Protein AF-A0A3D0KXL3-F1 (afdb_monomer_lite)

Foldseek 3Di:
DAAEAEEPCQVPPQPVVCCVVVVDDDDDSVRYHYPYHPVVVLVVCLVVDVVSVVVVVVVVVVDD

Structure (mmCIF, N/CA/C/O backbone):
data_AF-A0A3D0KXL3-F1
#
_entry.id   AF-A0A3D0KXL3-F1
#
loop_
_atom_site.group_PDB
_atom_site.id
_atom_site.type_symbol
_atom_site.label_atom_id
_atom_site.label_alt_id
_atom_site.label_comp_id
_atom_site.label_asym_id
_atom_site.label_entity_id
_atom_site.label_seq_id
_atom_site.pdbx_PDB_ins_code
_atom_site.Cartn_x
_atom_site.Cartn_y
_atom_site.Cartn_z
_atom_site.occupancy
_atom_site.B_iso_or_equiv
_atom_site.auth_seq_id
_atom_site.auth_comp_id
_atom_site.auth_asym_id
_atom_site.auth_atom_id
_atom_site.pdbx_PDB_model_num
ATOM 1 N N . ASP A 1 1 ? -7.076 4.967 -15.064 1.00 72.12 1 ASP A N 1
ATOM 2 C CA . ASP A 1 1 ? -7.003 4.618 -13.628 1.00 72.12 1 ASP A CA 1
ATOM 3 C C . ASP A 1 1 ? -5.554 4.413 -13.208 1.00 72.12 1 ASP A C 1
ATOM 5 O O . ASP A 1 1 ? -4.716 4.147 -14.054 1.00 72.12 1 ASP A O 1
ATOM 9 N N . ARG A 1 2 ? -5.221 4.656 -11.943 1.00 87.19 2 ARG A N 1
ATOM 10 C CA . ARG A 1 2 ? -3.841 4.798 -11.434 1.00 87.19 2 ARG A CA 1
ATOM 11 C C . ARG A 1 2 ? -3.285 3.479 -10.890 1.00 87.19 2 ARG A C 1
ATOM 13 O O . ARG A 1 2 ? -4.040 2.724 -10.286 1.00 87.19 2 ARG A O 1
ATOM 20 N N . VAL A 1 3 ? -1.978 3.243 -11.023 1.00 91.19 3 VAL A N 1
ATOM 21 C CA . VAL A 1 3 ? -1.290 2.069 -10.451 1.00 91.19 3 VAL A CA 1
ATOM 22 C C . VAL A 1 3 ? -0.550 2.486 -9.185 1.00 91.19 3 VAL A C 1
ATOM 24 O O . VAL A 1 3 ? 0.219 3.448 -9.186 1.00 91.19 3 VAL A O 1
ATOM 27 N N . VAL A 1 4 ? -0.776 1.764 -8.089 1.00 91.19 4 VAL A N 1
ATOM 28 C CA . VAL A 1 4 ? -0.138 2.047 -6.801 1.00 91.19 4 VAL A CA 1
ATOM 29 C C . VAL A 1 4 ? 0.748 0.877 -6.389 1.00 91.19 4 VAL A C 1
ATOM 31 O O . VAL A 1 4 ? 0.262 -0.228 -6.170 1.00 91.19 4 VAL A O 1
ATOM 34 N N . LEU A 1 5 ? 2.049 1.132 -6.251 1.00 90.25 5 LEU A N 1
ATOM 35 C CA . LEU A 1 5 ? 3.038 0.155 -5.803 1.00 90.25 5 LEU A CA 1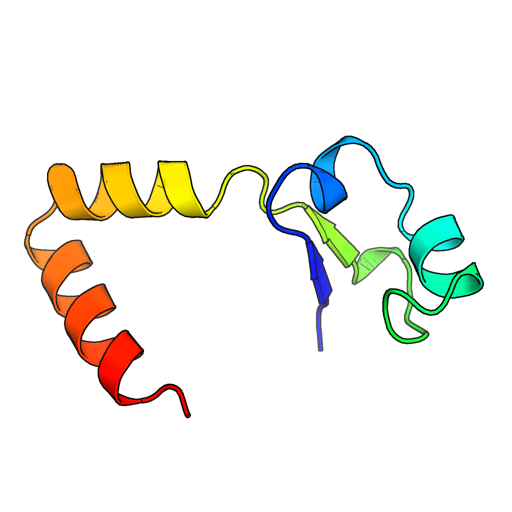
ATOM 36 C C . LEU A 1 5 ? 3.275 0.297 -4.298 1.00 90.25 5 LEU A C 1
ATOM 38 O O . LEU A 1 5 ? 3.851 1.283 -3.829 1.00 90.25 5 LEU A O 1
ATOM 42 N N . ALA A 1 6 ? 2.834 -0.699 -3.535 1.00 90.88 6 ALA A N 1
ATOM 43 C CA . ALA A 1 6 ? 3.097 -0.796 -2.104 1.00 90.88 6 ALA A CA 1
ATOM 44 C C . ALA A 1 6 ? 4.360 -1.628 -1.815 1.00 90.88 6 ALA A C 1
ATOM 46 O O . ALA A 1 6 ? 4.786 -2.474 -2.600 1.00 90.88 6 ALA A O 1
ATOM 47 N N . GLY A 1 7 ? 4.951 -1.407 -0.644 1.00 86.12 7 GLY A N 1
ATOM 48 C CA . GLY A 1 7 ? 6.119 -2.143 -0.168 1.00 86.12 7 GLY A CA 1
ATOM 49 C C . GLY A 1 7 ? 7.407 -1.803 -0.920 1.00 86.12 7 GLY A C 1
ATOM 50 O O . GLY A 1 7 ? 7.540 -0.732 -1.510 1.00 86.12 7 GLY A O 1
ATOM 51 N N . ALA A 1 8 ? 8.371 -2.728 -0.877 1.00 80.56 8 ALA A N 1
ATOM 52 C CA . ALA A 1 8 ? 9.698 -2.553 -1.473 1.00 80.56 8 ALA A CA 1
ATOM 53 C C . ALA A 1 8 ? 9.657 -2.301 -2.992 1.00 80.56 8 ALA A C 1
ATOM 55 O O . ALA A 1 8 ? 10.559 -1.652 -3.522 1.00 80.56 8 ALA A O 1
ATOM 56 N N . PHE A 1 9 ? 8.588 -2.752 -3.659 1.00 79.38 9 PHE A N 1
ATOM 57 C CA . PHE A 1 9 ? 8.346 -2.522 -5.080 1.00 79.38 9 PHE A CA 1
ATOM 58 C C . PHE A 1 9 ? 8.262 -1.027 -5.409 1.00 79.38 9 PHE A C 1
ATOM 60 O O . PHE A 1 9 ? 8.847 -0.589 -6.388 1.00 79.38 9 PHE A O 1
ATOM 67 N N . GLY A 1 10 ? 7.603 -0.220 -4.572 1.00 76.94 10 GLY A N 1
ATOM 68 C CA . GLY A 1 10 ? 7.461 1.216 -4.827 1.00 76.94 10 GLY A CA 1
ATOM 69 C C . GLY A 1 10 ? 8.724 2.040 -4.551 1.00 76.94 10 GLY A C 1
ATOM 70 O O . GLY A 1 10 ? 8.834 3.156 -5.043 1.00 76.94 10 GLY A O 1
ATOM 71 N N . THR A 1 11 ? 9.666 1.530 -3.753 1.00 77.69 11 THR A N 1
ATOM 72 C CA . THR A 1 11 ? 10.875 2.275 -3.350 1.00 77.69 11 THR A CA 1
ATOM 73 C C . THR A 1 11 ? 12.126 1.922 -4.141 1.00 77.69 11 THR A C 1
ATOM 75 O O . THR A 1 11 ? 13.026 2.752 -4.210 1.00 77.69 11 THR A O 1
ATOM 78 N N . HIS A 1 12 ? 12.211 0.717 -4.708 1.00 81.88 12 HIS A N 1
ATOM 79 C CA . HIS A 1 12 ? 13.452 0.221 -5.320 1.00 81.88 12 HIS A CA 1
ATOM 80 C C . HIS A 1 12 ? 13.291 -0.252 -6.765 1.00 81.88 12 HIS A C 1
ATOM 82 O O . HIS A 1 12 ? 14.285 -0.629 -7.383 1.00 81.88 12 HIS A O 1
ATOM 88 N N . ILE A 1 13 ? 12.073 -0.253 -7.310 1.00 84.38 13 ILE A N 1
ATOM 89 C CA . ILE A 1 13 ? 11.818 -0.687 -8.684 1.00 84.38 13 ILE A CA 1
ATOM 90 C C . ILE A 1 13 ? 11.378 0.515 -9.507 1.00 84.38 13 ILE A C 1
ATOM 92 O O . ILE A 1 13 ? 10.432 1.215 -9.150 1.00 84.38 13 ILE A O 1
ATOM 96 N N . ASP A 1 14 ? 12.066 0.735 -10.624 1.00 88.62 14 ASP A N 1
ATOM 97 C CA . ASP A 1 14 ? 11.658 1.727 -11.613 1.00 88.62 14 ASP A CA 1
ATOM 98 C C . ASP A 1 14 ? 10.359 1.258 -12.300 1.00 88.62 14 ASP A C 1
ATOM 100 O O . ASP A 1 14 ? 10.337 0.151 -12.860 1.00 88.62 14 ASP A O 1
ATOM 104 N N . PRO A 1 15 ? 9.287 2.072 -12.301 1.00 89.19 15 PRO A N 1
ATOM 105 C CA . PRO A 1 15 ? 8.032 1.745 -12.972 1.00 89.19 15 PRO A CA 1
ATOM 106 C C . PRO A 1 15 ? 8.199 1.322 -14.436 1.00 89.19 15 PRO A C 1
ATOM 108 O O . PRO A 1 15 ? 7.500 0.421 -14.897 1.00 89.19 15 PRO A O 1
ATOM 111 N N . LYS A 1 16 ? 9.159 1.911 -15.161 1.00 91.00 16 LYS A N 1
ATOM 112 C CA . LYS A 1 16 ? 9.442 1.562 -16.555 1.00 91.00 16 LYS A CA 1
ATOM 113 C C . LYS A 1 16 ? 9.963 0.135 -16.677 1.00 91.00 16 LYS A C 1
ATOM 115 O O . LYS A 1 16 ? 9.520 -0.604 -17.552 1.00 91.00 16 LYS A O 1
ATOM 120 N N . TYR A 1 17 ? 10.887 -0.274 -15.806 1.00 91.69 17 TYR A N 1
ATOM 121 C CA . TYR A 1 17 ? 11.401 -1.646 -15.826 1.00 91.69 17 TYR A CA 1
ATOM 122 C C . TYR A 1 17 ? 10.353 -2.649 -15.344 1.00 91.69 17 TYR A C 1
ATOM 124 O O . TYR A 1 17 ? 10.249 -3.724 -15.926 1.00 91.69 17 TYR A O 1
ATOM 132 N N . ALA A 1 18 ? 9.536 -2.294 -14.347 1.00 91.31 18 ALA A N 1
ATOM 133 C CA . ALA A 1 18 ? 8.421 -3.132 -13.904 1.00 91.31 18 ALA A CA 1
ATOM 134 C C . ALA A 1 18 ? 7.440 -3.432 -15.052 1.00 91.31 18 ALA A C 1
ATOM 136 O O . ALA A 1 18 ? 6.978 -4.561 -15.188 1.00 91.31 18 ALA A O 1
ATOM 137 N N . MET A 1 19 ? 7.167 -2.440 -15.900 1.00 92.00 19 MET A N 1
ATOM 138 C CA . MET A 1 19 ? 6.299 -2.571 -17.071 1.00 92.00 19 MET A CA 1
ATOM 139 C C . MET A 1 19 ? 6.925 -3.451 -18.154 1.00 92.00 19 MET A C 1
ATOM 141 O O . MET A 1 19 ? 6.309 -4.416 -18.591 1.00 92.00 19 MET A O 1
ATOM 145 N N . VAL A 1 20 ? 8.194 -3.208 -18.505 1.00 93.19 20 VAL A N 1
ATOM 146 C CA . VAL A 1 20 ? 8.934 -4.040 -19.475 1.00 93.19 20 VAL A CA 1
ATOM 147 C C . VAL A 1 20 ? 9.016 -5.507 -19.034 1.00 93.19 20 VAL A C 1
ATOM 149 O O . VAL A 1 20 ? 8.962 -6.406 -19.868 1.00 93.19 20 VAL A O 1
ATOM 152 N N . LEU A 1 21 ? 9.132 -5.760 -17.728 1.00 92.56 21 LEU A N 1
ATOM 153 C CA . LEU A 1 21 ? 9.148 -7.107 -17.149 1.00 92.56 21 LEU A CA 1
ATOM 154 C C . LEU A 1 21 ? 7.750 -7.743 -17.023 1.00 92.56 21 LEU A C 1
ATOM 156 O O . LEU A 1 21 ? 7.654 -8.895 -16.606 1.00 92.56 21 LEU A O 1
ATOM 160 N N . GLY A 1 22 ? 6.676 -7.017 -17.349 1.00 91.12 22 GLY A N 1
ATOM 161 C CA . GLY A 1 22 ? 5.296 -7.494 -17.233 1.00 91.12 22 GLY A CA 1
ATOM 162 C C . GLY A 1 22 ? 4.763 -7.561 -15.797 1.00 91.12 22 GLY A C 1
ATOM 163 O O . GLY A 1 22 ? 3.786 -8.258 -15.539 1.00 91.12 22 GLY A O 1
ATOM 164 N N . MET A 1 23 ? 5.392 -6.865 -14.845 1.00 90.56 23 MET A N 1
ATOM 165 C CA . MET A 1 23 ? 4.946 -6.814 -13.445 1.00 90.56 23 MET A CA 1
ATOM 166 C C . MET A 1 23 ? 3.740 -5.888 -13.240 1.00 90.56 23 MET A C 1
ATOM 168 O O . MET A 1 23 ? 2.980 -6.071 -12.292 1.00 90.56 23 MET A O 1
ATOM 172 N N . ILE A 1 24 ? 3.591 -4.874 -14.097 1.00 90.94 24 ILE A N 1
ATOM 173 C CA . ILE A 1 24 ? 2.471 -3.925 -14.108 1.00 9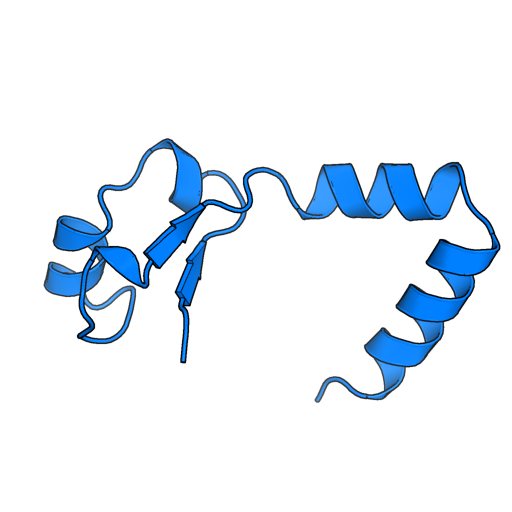0.94 24 ILE A CA 1
ATOM 174 C C . ILE A 1 24 ? 1.988 -3.714 -15.549 1.00 90.94 24 ILE A C 1
ATOM 176 O O . ILE A 1 24 ? 2.784 -3.890 -16.471 1.00 90.94 24 ILE A O 1
ATOM 180 N N . PRO A 1 25 ? 0.714 -3.338 -15.760 1.00 91.12 25 PRO A N 1
ATOM 181 C CA . PRO A 1 25 ? 0.191 -3.066 -17.096 1.00 91.12 25 PRO A CA 1
ATOM 182 C C . PRO A 1 25 ? 0.830 -1.829 -17.738 1.00 91.12 25 PRO A C 1
ATOM 184 O O . PRO A 1 25 ? 1.274 -0.909 -17.043 1.00 91.12 25 PRO A O 1
ATOM 187 N N . ASP A 1 26 ? 0.787 -1.785 -19.070 1.00 91.94 26 ASP A N 1
ATOM 188 C CA . ASP A 1 26 ? 1.223 -0.630 -19.854 1.00 91.94 26 ASP A CA 1
ATOM 189 C C . ASP A 1 26 ? 0.365 0.600 -19.533 1.00 91.94 26 ASP A C 1
ATOM 191 O O . ASP A 1 26 ? -0.861 0.592 -19.672 1.00 91.94 26 ASP A O 1
ATOM 195 N N . CYS A 1 27 ? 1.013 1.667 -19.071 1.00 90.75 27 CYS A N 1
ATOM 196 C CA . CYS A 1 27 ? 0.369 2.930 -18.726 1.00 90.75 27 CYS A CA 1
ATOM 197 C C . CYS A 1 27 ? 1.376 4.088 -18.739 1.00 90.75 27 CYS A C 1
ATOM 199 O O . CYS A 1 27 ? 2.587 3.882 -18.734 1.00 90.75 27 CYS A O 1
ATOM 201 N N . GLU A 1 28 ? 0.892 5.329 -18.739 1.00 92.31 28 GLU A N 1
ATOM 202 C CA . GLU A 1 28 ? 1.783 6.484 -18.579 1.00 92.31 28 GLU A CA 1
ATOM 203 C C . GLU A 1 28 ? 2.487 6.436 -17.215 1.00 92.31 28 GLU A C 1
ATOM 205 O O . GLU A 1 28 ? 1.844 6.217 -16.185 1.00 92.31 28 GLU A O 1
ATOM 210 N N . LEU A 1 29 ? 3.802 6.678 -17.184 1.00 88.38 29 LEU A N 1
ATOM 211 C CA . LEU A 1 29 ? 4.611 6.549 -15.961 1.00 88.38 29 LEU A CA 1
ATOM 212 C C . LEU A 1 29 ? 4.133 7.473 -14.829 1.00 88.38 29 LEU A C 1
ATOM 214 O O . LEU A 1 29 ? 4.241 7.121 -13.657 1.00 88.38 29 LEU A O 1
ATOM 218 N N . GLU A 1 30 ? 3.548 8.625 -15.166 1.00 90.19 30 GLU A N 1
ATOM 219 C CA . GLU A 1 30 ? 2.946 9.560 -14.204 1.00 90.19 30 GLU A CA 1
ATOM 220 C C . GLU A 1 30 ? 1.743 8.978 -13.437 1.00 90.19 30 GLU A C 1
ATOM 222 O O . GLU A 1 30 ? 1.402 9.449 -12.345 1.00 90.19 30 GLU A O 1
ATOM 227 N N . ASN A 1 31 ? 1.126 7.921 -13.975 1.00 92.12 31 ASN A N 1
ATOM 228 C CA . ASN A 1 31 ? 0.026 7.201 -13.341 1.00 92.12 31 ASN A CA 1
ATOM 229 C C . ASN A 1 31 ? 0.499 6.120 -12.364 1.00 92.12 31 ASN A C 1
ATOM 231 O O . ASN A 1 31 ? -0.337 5.557 -11.650 1.00 92.12 31 ASN A O 1
ATOM 235 N N . VAL A 1 32 ? 1.806 5.847 -12.295 1.00 90.81 32 VAL A N 1
ATOM 236 C CA . VAL A 1 32 ? 2.389 4.898 -11.345 1.00 90.81 32 VAL A CA 1
ATOM 237 C C . VAL A 1 32 ? 2.909 5.655 -10.127 1.00 90.81 32 VAL A C 1
ATOM 239 O O . VAL A 1 32 ? 3.774 6.522 -10.230 1.00 90.81 32 VAL A O 1
ATOM 242 N N . ARG A 1 33 ? 2.386 5.335 -8.940 1.00 89.44 33 ARG A N 1
ATOM 243 C CA . ARG A 1 33 ? 2.796 5.970 -7.679 1.00 89.44 33 ARG A CA 1
ATOM 244 C C . ARG A 1 33 ? 3.224 4.950 -6.639 1.00 89.44 33 ARG A C 1
ATOM 246 O O . ARG A 1 33 ? 2.600 3.906 -6.480 1.00 89.44 33 ARG A O 1
ATOM 253 N N . ALA A 1 34 ? 4.245 5.294 -5.864 1.00 88.75 34 ALA A N 1
ATOM 254 C CA . ALA A 1 34 ? 4.665 4.510 -4.713 1.00 88.75 34 ALA A CA 1
ATOM 255 C C . ALA A 1 34 ? 3.835 4.874 -3.472 1.00 88.75 34 ALA A C 1
ATOM 257 O O . ALA A 1 34 ? 3.783 6.038 -3.076 1.00 88.75 34 ALA A O 1
ATOM 258 N N . ALA A 1 35 ? 3.225 3.880 -2.825 1.00 87.88 35 ALA A N 1
ATOM 259 C CA . ALA A 1 35 ? 2.537 4.049 -1.539 1.00 87.88 35 ALA A CA 1
ATOM 260 C C . ALA A 1 35 ? 3.422 3.723 -0.322 1.00 87.88 35 ALA A C 1
ATOM 262 O O . ALA A 1 35 ? 2.969 3.829 0.820 1.00 87.88 35 ALA A O 1
ATOM 263 N N . GLY A 1 36 ? 4.678 3.323 -0.545 1.00 88.00 36 GLY A N 1
ATOM 264 C CA . GLY A 1 36 ? 5.608 2.942 0.518 1.00 88.00 36 GLY A CA 1
ATOM 265 C C . GLY A 1 36 ? 5.112 1.739 1.328 1.00 88.00 36 GLY A C 1
ATOM 266 O O . GLY A 1 36 ? 4.378 0.891 0.822 1.00 88.00 36 GLY A O 1
ATOM 267 N N . ASN A 1 37 ? 5.506 1.637 2.603 1.00 91.44 37 ASN A N 1
ATOM 268 C CA . ASN A 1 37 ? 5.026 0.569 3.487 1.00 91.44 37 ASN A CA 1
ATOM 269 C C . ASN A 1 37 ? 3.575 0.827 3.942 1.00 91.44 37 ASN A C 1
ATOM 271 O O . ASN A 1 37 ? 3.314 1.305 5.054 1.00 91.44 37 ASN A O 1
ATOM 275 N N . SER A 1 38 ? 2.628 0.503 3.064 1.00 92.69 38 SER A N 1
ATOM 276 C CA . SER A 1 38 ? 1.195 0.675 3.300 1.00 92.69 38 SER A CA 1
ATOM 277 C C . SER A 1 38 ? 0.684 -0.219 4.431 1.00 92.69 38 SER A C 1
ATOM 279 O O . SER A 1 38 ? -0.137 0.231 5.223 1.00 92.69 38 SER A O 1
ATOM 281 N N . ALA A 1 39 ? 1.229 -1.432 4.585 1.00 92.94 39 ALA A N 1
ATOM 282 C CA . ALA A 1 39 ? 0.856 -2.345 5.667 1.00 92.94 39 ALA A CA 1
ATOM 283 C C . ALA A 1 39 ? 1.201 -1.768 7.051 1.00 92.94 39 ALA A C 1
ATOM 285 O O . ALA A 1 39 ? 0.345 -1.698 7.931 1.00 92.94 39 ALA A O 1
ATOM 286 N N . GLY A 1 40 ? 2.434 -1.283 7.232 1.00 94.19 40 GLY A N 1
ATOM 287 C CA . GLY A 1 40 ? 2.862 -0.664 8.490 1.00 94.19 40 GLY A CA 1
ATOM 288 C C . GLY A 1 40 ? 2.101 0.626 8.798 1.00 94.19 40 GLY A C 1
ATOM 289 O O . GLY A 1 40 ? 1.728 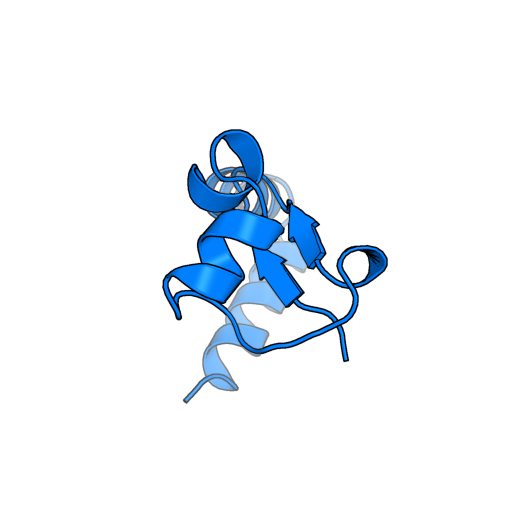0.883 9.945 1.00 94.19 40 GLY A O 1
ATOM 290 N N . THR A 1 41 ? 1.816 1.422 7.766 1.00 94.25 41 THR A N 1
ATOM 291 C CA . THR A 1 41 ? 1.012 2.642 7.907 1.00 94.25 41 THR A CA 1
ATOM 292 C C . THR A 1 41 ? -0.423 2.317 8.320 1.00 94.25 41 THR A C 1
ATOM 294 O O . THR A 1 41 ? -0.913 2.888 9.294 1.00 94.25 41 THR A O 1
ATOM 297 N N . GLY A 1 42 ? -1.063 1.350 7.659 1.00 95.06 42 GLY A N 1
ATOM 298 C CA . GLY A 1 42 ? -2.414 0.891 7.982 1.00 95.06 42 GLY A CA 1
ATOM 299 C C . GLY A 1 42 ? -2.516 0.290 9.384 1.00 95.06 42 GLY A C 1
ATOM 300 O O . GLY A 1 42 ? -3.430 0.630 10.132 1.00 95.06 42 GLY A O 1
ATOM 301 N N . ALA A 1 43 ? -1.531 -0.513 9.800 1.00 97.06 43 ALA A N 1
ATOM 302 C CA . ALA A 1 43 ? -1.472 -1.062 11.154 1.00 97.06 43 ALA A CA 1
ATOM 303 C C . ALA A 1 43 ? -1.385 0.046 12.215 1.00 97.06 43 ALA A C 1
ATOM 305 O O . ALA A 1 43 ? -2.118 0.020 13.206 1.00 97.06 43 ALA A O 1
ATOM 306 N N . ARG A 1 44 ? -0.543 1.065 11.990 1.00 97.62 44 ARG A N 1
ATOM 307 C CA . ARG A 1 44 ? -0.445 2.222 12.891 1.00 97.62 44 ARG A CA 1
ATOM 308 C C . ARG A 1 44 ? -1.758 3.007 12.947 1.00 97.62 44 ARG A C 1
ATOM 310 O O . ARG A 1 44 ? -2.170 3.415 14.030 1.00 97.62 44 ARG A O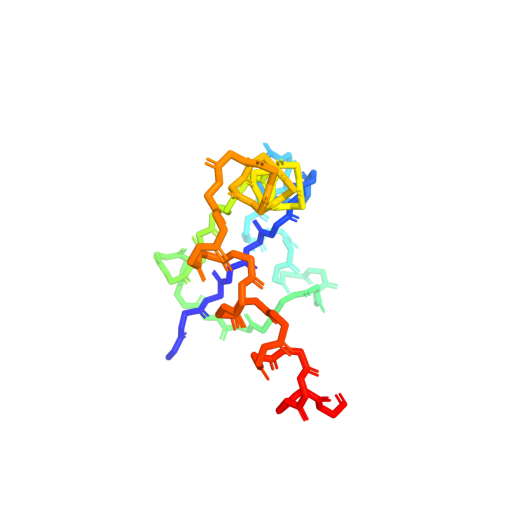 1
ATOM 317 N N . MET A 1 45 ? -2.425 3.199 11.808 1.00 96.94 45 MET A N 1
ATOM 318 C CA . MET A 1 45 ? -3.731 3.863 11.745 1.00 96.94 45 MET A CA 1
ATOM 319 C C . MET A 1 45 ? -4.795 3.096 12.535 1.00 96.94 45 MET A C 1
ATOM 321 O O . MET A 1 45 ? -5.468 3.689 13.374 1.00 96.94 45 MET A O 1
ATOM 325 N N . ALA A 1 46 ? -4.903 1.782 12.330 1.00 97.62 46 ALA A N 1
ATOM 326 C CA . ALA A 1 46 ? -5.857 0.938 13.046 1.00 97.62 46 ALA A CA 1
ATOM 327 C C . ALA A 1 46 ? -5.573 0.871 14.558 1.00 97.62 46 ALA A C 1
ATOM 329 O O . ALA A 1 46 ? -6.505 0.796 15.362 1.00 97.62 46 ALA A O 1
ATOM 330 N N . LEU A 1 47 ? -4.296 0.918 14.958 1.00 97.94 47 LEU A N 1
ATOM 331 C CA . LEU A 1 47 ? -3.891 0.924 16.364 1.00 97.94 47 LEU A CA 1
ATOM 332 C C . LEU A 1 47 ? -4.265 2.236 17.069 1.00 97.94 47 LEU A C 1
ATOM 334 O O . LEU A 1 47 ? -4.758 2.210 18.194 1.00 97.94 47 LEU A O 1
ATOM 338 N N . LEU A 1 48 ? -4.026 3.379 16.418 1.00 98.44 48 LEU A N 1
ATOM 339 C CA . LEU A 1 48 ? -4.191 4.703 17.028 1.00 98.44 48 LEU A CA 1
ATOM 340 C C . LEU A 1 48 ? -5.599 5.291 16.857 1.00 98.44 48 LEU A C 1
ATOM 342 O O . LEU A 1 48 ? -5.960 6.217 17.582 1.00 98.44 48 LEU A O 1
ATOM 346 N N . ASN A 1 49 ? -6.408 4.778 15.925 1.00 98.25 49 ASN A N 1
ATOM 347 C CA . ASN A 1 49 ? -7.735 5.310 15.629 1.00 98.25 49 ASN A CA 1
ATOM 348 C C . ASN A 1 49 ? -8.783 4.192 15.500 1.00 98.25 49 ASN A C 1
ATOM 350 O O . ASN A 1 49 ? -8.825 3.445 14.523 1.00 98.25 49 ASN A O 1
ATOM 354 N N . LYS A 1 50 ? -9.702 4.137 16.474 1.00 97.69 50 LYS A N 1
ATOM 355 C CA . LYS A 1 50 ? -10.811 3.166 16.497 1.00 97.69 50 LYS A CA 1
ATOM 356 C C . LYS A 1 50 ? -11.801 3.347 15.340 1.00 97.69 50 LYS A C 1
ATOM 358 O O . LYS A 1 50 ? -12.400 2.365 14.918 1.00 97.69 50 LYS A O 1
ATOM 363 N N . GLY A 1 51 ? -11.998 4.573 14.853 1.00 98.31 51 GLY A N 1
ATOM 364 C CA . GLY A 1 51 ? -12.843 4.853 13.690 1.00 98.31 51 GLY A CA 1
ATOM 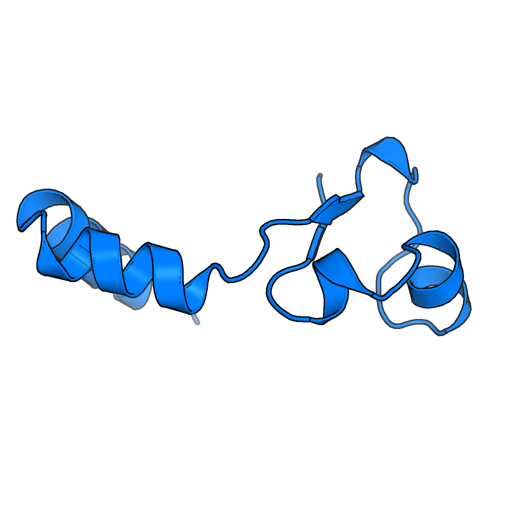365 C C . GLY A 1 51 ? -12.230 4.284 12.414 1.00 98.31 51 GLY A C 1
ATOM 366 O O . GLY A 1 51 ? -12.870 3.481 11.746 1.00 98.31 51 GLY A O 1
ATOM 367 N N . ALA A 1 52 ? -10.955 4.596 12.165 1.00 97.75 52 ALA A N 1
ATOM 368 C CA . ALA A 1 52 ? -10.208 4.054 11.027 1.00 97.75 52 ALA A CA 1
ATOM 369 C C . ALA A 1 52 ? -10.142 2.519 11.065 1.00 97.75 52 ALA A C 1
ATOM 371 O O . ALA A 1 52 ? -10.269 1.860 10.041 1.00 97.75 52 ALA A O 1
ATOM 372 N N . ARG A 1 53 ? -10.003 1.925 12.258 1.00 98.00 53 ARG A N 1
ATOM 373 C CA . ARG A 1 53 ? -10.064 0.469 12.415 1.00 98.00 53 ARG A CA 1
ATOM 374 C C . ARG A 1 53 ? -11.399 -0.120 11.948 1.00 98.00 53 ARG A C 1
ATOM 376 O O . ARG A 1 53 ? -11.385 -1.106 11.224 1.00 98.00 53 ARG A O 1
ATOM 383 N N . ARG A 1 54 ? -12.532 0.469 12.344 1.00 98.06 54 ARG A N 1
ATOM 384 C CA . ARG A 1 54 ? -13.861 -0.005 11.914 1.00 98.06 54 ARG A CA 1
ATOM 385 C C . ARG A 1 54 ? -14.068 0.159 10.413 1.00 98.06 54 ARG A C 1
ATOM 387 O O . ARG A 1 54 ? -14.673 -0.705 9.795 1.00 98.06 54 ARG A O 1
ATOM 394 N N . GLU A 1 55 ? -13.572 1.253 9.844 1.00 97.62 55 GLU A N 1
ATOM 395 C CA . GLU A 1 55 ? -13.603 1.483 8.399 1.00 97.62 55 GLU A CA 1
ATOM 396 C C . GLU A 1 55 ? -12.830 0.388 7.656 1.00 97.62 55 GLU A C 1
ATOM 398 O O . GLU A 1 55 ? -13.375 -0.235 6.753 1.00 97.62 55 GLU A O 1
ATOM 403 N N . ILE A 1 56 ? -11.610 0.072 8.103 1.00 96.06 56 ILE A N 1
ATOM 404 C CA . ILE A 1 56 ? -10.816 -1.033 7.550 1.00 96.06 56 ILE A CA 1
ATOM 405 C C . ILE A 1 56 ? -11.565 -2.367 7.687 1.00 96.06 56 ILE A C 1
ATOM 407 O O . ILE A 1 56 ? -11.649 -3.117 6.721 1.00 96.06 56 ILE A O 1
ATOM 411 N N . GLU A 1 57 ? -12.142 -2.665 8.856 1.00 96.31 57 GLU A N 1
ATOM 412 C CA . GLU A 1 57 ? -12.917 -3.896 9.086 1.00 96.31 57 GLU A CA 1
ATOM 413 C C . GLU A 1 57 ? -14.151 -4.009 8.173 1.00 96.31 57 GLU A C 1
ATOM 415 O O . GLU A 1 57 ? -14.526 -5.123 7.808 1.00 96.31 57 GLU A O 1
ATOM 420 N N . ALA A 1 58 ? -14.777 -2.887 7.804 1.00 97.00 58 ALA A N 1
ATOM 421 C CA . ALA A 1 58 ? -15.866 -2.860 6.832 1.00 97.00 58 ALA A CA 1
ATOM 422 C C . ALA A 1 58 ? -15.346 -3.111 5.411 1.00 97.00 58 ALA A C 1
ATOM 424 O O . ALA A 1 58 ? -15.826 -4.031 4.761 1.00 97.00 58 ALA A O 1
ATOM 425 N N . VAL A 1 59 ? -14.314 -2.377 4.977 1.00 96.44 59 VAL A N 1
ATOM 426 C CA . VAL A 1 59 ? -13.718 -2.514 3.635 1.00 96.44 59 VAL A CA 1
ATOM 427 C C . VAL A 1 59 ? -13.246 -3.942 3.367 1.00 96.44 59 VAL A C 1
ATOM 429 O O . VAL A 1 59 ? -13.451 -4.459 2.278 1.00 96.44 59 VAL A O 1
ATOM 432 N N . VAL A 1 60 ? -12.655 -4.614 4.360 1.00 95.31 60 VAL A N 1
ATOM 433 C CA . VAL A 1 60 ? -12.195 -6.009 4.227 1.00 95.31 60 VAL A CA 1
ATOM 434 C C . VAL A 1 60 ? -13.331 -6.969 3.854 1.00 95.31 60 VAL A C 1
ATOM 436 O O . VAL A 1 60 ? -13.070 -7.984 3.220 1.00 95.31 60 VAL A O 1
ATOM 439 N N . ARG A 1 61 ? -14.582 -6.671 4.225 1.00 95.88 61 ARG A N 1
ATOM 440 C CA . ARG A 1 61 ? -15.740 -7.516 3.883 1.00 95.88 61 ARG A CA 1
ATOM 441 C C . ARG A 1 61 ? -16.188 -7.369 2.432 1.00 95.88 61 ARG A C 1
ATOM 443 O O . ARG A 1 61 ? -16.900 -8.244 1.957 1.00 95.88 61 ARG A O 1
ATOM 450 N N . ASP A 1 62 ? -15.773 -6.295 1.769 1.00 96.19 62 ASP A N 1
ATOM 451 C CA . ASP A 1 62 ? -16.137 -5.976 0.387 1.00 96.19 62 ASP A CA 1
ATOM 452 C C . ASP A 1 62 ? -15.050 -6.410 -0.621 1.00 96.19 62 ASP A C 1
ATOM 454 O O . ASP A 1 62 ? -15.184 -6.158 -1.817 1.00 96.19 62 ASP A O 1
ATOM 458 N N . ILE A 1 63 ? -13.959 -7.034 -0.157 1.00 93.00 63 ILE A N 1
ATOM 459 C CA . ILE A 1 63 ? -12.874 -7.556 -1.003 1.00 93.00 63 ILE A CA 1
ATOM 460 C C . ILE A 1 63 ? -13.118 -9.051 -1.257 1.00 93.00 63 ILE A C 1
ATOM 462 O O . ILE A 1 63 ? -13.256 -9.815 -0.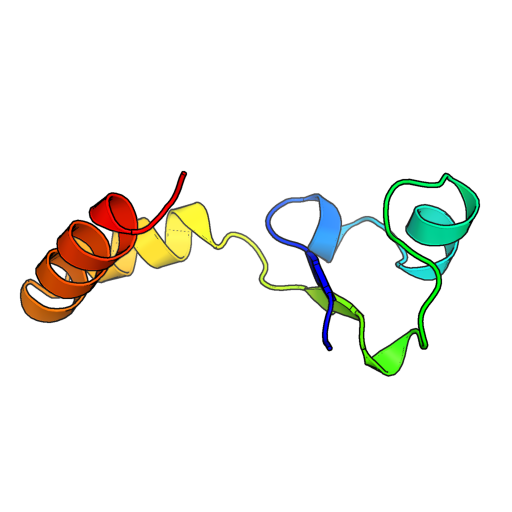300 1.00 93.00 63 ILE A O 1
ATOM 466 N N . GLU A 1 64 ? -13.141 -9.451 -2.533 1.00 77.38 64 GLU A N 1
ATOM 467 C CA . GLU A 1 64 ? -13.211 -10.854 -2.992 1.00 77.38 64 GLU A CA 1
ATOM 468 C C . GLU A 1 64 ? -11.827 -11.507 -3.130 1.00 77.38 64 GLU A C 1
ATOM 470 O O . GLU A 1 64 ? -10.883 -10.832 -3.609 1.00 77.38 64 GLU A O 1
#

Radius of gyration: 14.56 Å; chains: 1; bounding box: 30×20×37 Å

Secondary structure (DSSP, 8-state):
--EEEETHHHHHS-HHHHHHTTSS-S--GGGEEEEESHHHHHHHHHHH-HHHHHHHHHHGGG--

Sequence (64 aa):
DRVVLAGAFGTHIDPKYAMVLGMIPDCELENVRAAGNSAGTGARMALLNKGARREIEAVVRDIE

pLDDT: mean 91.39, std 5.88, range [72.12, 98.44]